Protein AF-A0A0P1E6V8-F1 (afdb_monomer_lite)

Foldseek 3Di:
DDPDDDDLVPDDADPLRVVLQVQLPDPDQFEDEFFAEQEQSSLSSNVSGDYYHYDPPRYDYDDCQVVVVHDRRVCRHDPDPPPPDPPPDD

pLDDT: mean 75.89, std 19.69, range [29.34, 95.19]

Organism: NCBI:txid81569

Sequence (90 aa):
MSTEAISREDAQLLDLQSVCERLSKVPQAAIVILEGFARVGGHELALALDMCFAARGTFKYMQMEVGMGKLALWRRSSPHGASNRPWSCA

Radius of gyration: 14.55 Å; chains: 1; bounding box: 39×22×36 Å

Secondary structure (DSSP, 8-state):
-------SSSPPPPHHHHHHHHHTT-SS--EEEE-SEEETHHHHHHHTSSEEEE-TTT-EEE--TGGGT---GGGGT-SSTT--------

Structure (mmCIF, N/CA/C/O backbone):
data_AF-A0A0P1E6V8-F1
#
_entry.id   AF-A0A0P1E6V8-F1
#
loop_
_atom_site.group_PDB
_atom_site.id
_atom_site.type_symbol
_atom_site.label_atom_id
_atom_site.label_alt_id
_atom_site.label_comp_id
_atom_site.label_asym_id
_atom_site.label_entity_id
_atom_site.label_seq_id
_atom_site.pdbx_PDB_ins_code
_atom_site.Cartn_x
_atom_site.Cartn_y
_atom_site.Cartn_z
_atom_site.occupancy
_atom_site.B_iso_or_equiv
_atom_site.auth_seq_id
_atom_site.auth_comp_id
_atom_site.auth_asym_id
_atom_site.auth_atom_id
_atom_site.pdbx_PDB_model_num
ATOM 1 N N . MET A 1 1 ? 13.334 -4.737 -25.380 1.00 54.47 1 MET A N 1
ATOM 2 C CA . MET A 1 1 ? 13.566 -4.919 -23.933 1.00 54.47 1 MET A CA 1
ATOM 3 C C . MET A 1 1 ? 14.837 -5.730 -23.801 1.00 54.47 1 MET A C 1
ATOM 5 O O . MET A 1 1 ? 14.867 -6.809 -24.377 1.00 54.47 1 MET A O 1
ATOM 9 N N . SER A 1 2 ? 15.888 -5.187 -23.178 1.00 52.19 2 SER A N 1
ATOM 10 C CA . SER A 1 2 ? 17.118 -5.958 -22.952 1.00 52.19 2 SER A CA 1
ATOM 11 C C . SER A 1 2 ? 16.807 -7.123 -22.014 1.00 52.19 2 SER A C 1
ATOM 13 O O . SER A 1 2 ? 16.097 -6.943 -21.025 1.00 52.19 2 SER A O 1
ATOM 15 N N . THR A 1 3 ? 17.278 -8.314 -22.365 1.00 72.94 3 THR A N 1
ATOM 16 C CA . THR A 1 3 ? 17.097 -9.548 -21.586 1.00 72.94 3 THR A CA 1
ATOM 17 C C . THR A 1 3 ? 18.253 -9.785 -20.615 1.00 72.94 3 THR A C 1
ATOM 19 O O . THR A 1 3 ? 18.289 -10.816 -19.946 1.00 72.94 3 THR A O 1
ATOM 22 N N . GLU A 1 4 ? 19.212 -8.859 -20.553 1.00 75.44 4 GLU A N 1
ATOM 23 C CA . GLU A 1 4 ? 20.333 -8.938 -19.627 1.00 75.44 4 GLU A CA 1
ATOM 24 C C . GLU A 1 4 ? 19.850 -8.769 -18.188 1.00 75.44 4 GLU A C 1
ATOM 26 O O . GLU A 1 4 ? 19.117 -7.837 -17.847 1.00 75.44 4 GLU A O 1
ATOM 31 N N . ALA A 1 5 ? 20.252 -9.713 -17.340 1.00 70.56 5 ALA A N 1
ATOM 32 C CA . ALA A 1 5 ? 19.986 -9.650 -15.918 1.00 70.56 5 ALA A CA 1
ATOM 33 C C . ALA A 1 5 ? 20.791 -8.494 -15.314 1.00 70.56 5 ALA A C 1
ATOM 35 O O . ALA A 1 5 ? 22.016 -8.541 -15.253 1.00 70.56 5 ALA A O 1
ATOM 36 N N . ILE A 1 6 ? 20.083 -7.461 -14.876 1.00 76.81 6 ILE A N 1
ATOM 37 C CA . ILE A 1 6 ? 20.638 -6.334 -14.129 1.00 76.81 6 ILE A CA 1
ATOM 38 C C . ILE A 1 6 ? 20.640 -6.635 -12.628 1.00 76.81 6 ILE A C 1
ATOM 40 O O . ILE A 1 6 ? 19.795 -7.386 -12.126 1.00 76.81 6 ILE A O 1
ATOM 44 N N . SER A 1 7 ? 21.605 -6.044 -11.921 1.00 74.88 7 SER A N 1
ATOM 45 C CA . SER A 1 7 ? 21.644 -6.045 -10.459 1.00 74.88 7 SER A CA 1
ATOM 46 C C . SER A 1 7 ? 20.381 -5.360 -9.903 1.00 74.88 7 SER A C 1
ATOM 48 O O . SER A 1 7 ? 19.672 -4.635 -10.608 1.00 74.88 7 SER A O 1
ATOM 50 N N . ARG A 1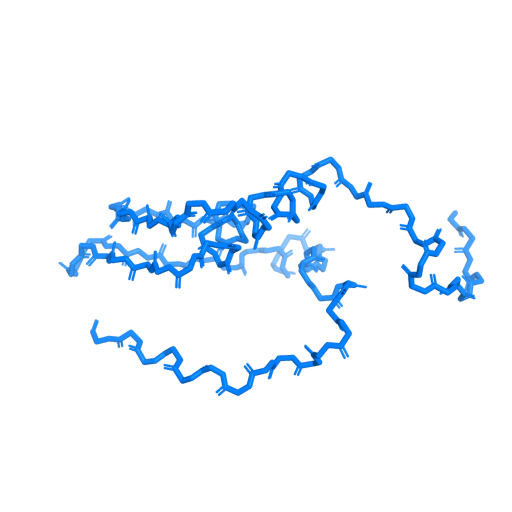 8 ? 20.040 -5.618 -8.638 1.00 67.88 8 ARG A N 1
ATOM 51 C CA . ARG A 1 8 ? 18.787 -5.108 -8.047 1.00 67.88 8 ARG A CA 1
ATOM 52 C C . ARG A 1 8 ? 18.871 -3.623 -7.719 1.00 67.88 8 ARG A C 1
ATOM 54 O O . ARG A 1 8 ? 17.857 -2.937 -7.752 1.00 67.88 8 ARG A O 1
ATOM 61 N N . GLU A 1 9 ? 20.066 -3.167 -7.389 1.00 74.06 9 GLU A N 1
ATOM 62 C CA . GLU A 1 9 ? 20.426 -1.788 -7.100 1.00 74.06 9 GLU A CA 1
ATOM 63 C C . GLU A 1 9 ? 20.409 -0.906 -8.355 1.00 74.06 9 GLU A C 1
ATOM 65 O O . GLU A 1 9 ? 20.037 0.261 -8.264 1.00 74.06 9 GLU A O 1
ATOM 70 N N . ASP A 1 10 ? 20.698 -1.481 -9.526 1.00 72.88 10 ASP A N 1
ATOM 71 C CA . ASP A 1 10 ? 20.664 -0.777 -10.814 1.00 72.88 10 ASP A CA 1
ATOM 72 C C . ASP A 1 10 ? 19.302 -0.901 -11.525 1.00 72.88 10 ASP A C 1
ATOM 74 O O . ASP A 1 10 ? 19.096 -0.364 -12.619 1.00 72.88 10 ASP A O 1
ATOM 78 N N . ALA A 1 11 ? 18.344 -1.613 -10.921 1.00 76.69 11 ALA A N 1
ATOM 79 C CA . ALA A 1 11 ? 17.010 -1.776 -11.477 1.00 76.69 11 ALA A CA 1
ATOM 80 C C . ALA A 1 11 ? 16.216 -0.466 -11.381 1.00 76.69 11 ALA A C 1
ATOM 82 O O . ALA A 1 11 ? 15.888 0.014 -10.297 1.00 76.69 11 ALA A O 1
ATOM 83 N N . GLN A 1 12 ? 15.844 0.090 -12.537 1.00 78.56 12 GLN A N 1
ATOM 84 C CA . GLN A 1 12 ? 14.977 1.265 -12.592 1.00 78.56 12 GLN A CA 1
ATOM 85 C C . GLN A 1 12 ? 13.601 0.940 -12.002 1.00 78.56 12 GLN A C 1
ATOM 87 O O . GLN A 1 12 ? 12.876 0.070 -12.496 1.00 78.56 12 GLN A O 1
ATOM 92 N N . LEU A 1 13 ? 13.250 1.654 -10.934 1.00 79.88 13 LEU A N 1
ATOM 93 C CA . LEU A 1 13 ? 11.955 1.528 -10.279 1.00 79.88 13 LEU A CA 1
ATOM 94 C C . LEU A 1 13 ? 10.872 2.187 -11.125 1.00 79.88 13 LEU A C 1
ATOM 96 O O . LEU A 1 13 ? 11.064 3.265 -11.683 1.00 79.88 13 LEU A O 1
ATOM 100 N N . LEU A 1 14 ? 9.703 1.553 -11.170 1.00 82.75 14 LEU A N 1
ATOM 101 C CA . LEU A 1 14 ? 8.518 2.179 -11.743 1.00 82.75 14 LEU A CA 1
ATOM 102 C C . LEU A 1 14 ? 7.975 3.249 -10.788 1.00 82.75 14 LEU A C 1
ATOM 104 O O . LEU A 1 14 ? 8.152 3.153 -9.572 1.00 82.75 14 LEU A O 1
ATOM 108 N N . ASP A 1 15 ? 7.241 4.223 -11.323 1.00 88.31 15 ASP A N 1
ATOM 109 C CA . ASP A 1 15 ? 6.762 5.376 -10.549 1.00 88.31 15 ASP A CA 1
ATOM 110 C C . ASP A 1 15 ? 6.001 4.961 -9.281 1.00 88.31 15 ASP A C 1
ATOM 112 O O . ASP A 1 15 ? 6.312 5.427 -8.185 1.00 88.31 15 ASP A O 1
ATOM 116 N N . LEU A 1 16 ? 5.070 4.005 -9.390 1.00 86.19 16 LEU A N 1
ATOM 117 C CA . LEU A 1 16 ? 4.314 3.511 -8.234 1.00 86.19 16 LEU A CA 1
ATOM 118 C C . LEU A 1 16 ? 5.205 2.787 -7.214 1.00 86.19 16 LEU A C 1
ATOM 120 O O . LEU A 1 16 ? 4.999 2.917 -6.008 1.00 86.19 16 LEU A O 1
ATOM 124 N N . GLN A 1 17 ? 6.206 2.050 -7.688 1.00 86.25 17 GLN A N 1
ATOM 125 C CA . GLN A 1 17 ? 7.147 1.334 -6.834 1.00 86.25 17 GLN A CA 1
ATOM 126 C C . GLN A 1 17 ? 7.999 2.316 -6.027 1.00 86.25 17 GLN A C 1
ATOM 128 O O . GLN A 1 17 ? 8.183 2.116 -4.829 1.00 86.25 17 GLN A O 1
ATOM 133 N N . SER A 1 18 ? 8.433 3.415 -6.653 1.00 89.38 18 SER A N 1
ATOM 134 C CA . SER A 1 18 ? 9.179 4.482 -5.978 1.00 89.38 18 SER A CA 1
ATOM 135 C C . SER A 1 18 ? 8.347 5.160 -4.881 1.00 89.38 18 SER A C 1
ATOM 137 O O . SER A 1 18 ? 8.853 5.455 -3.798 1.00 89.38 18 SER A O 1
ATOM 139 N N . VAL A 1 19 ? 7.046 5.356 -5.118 1.00 91.19 19 VAL A N 1
ATOM 140 C CA . VAL A 1 19 ? 6.120 5.907 -4.120 1.00 91.19 19 VAL A CA 1
ATOM 141 C C . VAL A 1 19 ? 5.927 4.929 -2.963 1.00 91.19 19 VAL A C 1
ATOM 143 O O . VAL A 1 19 ? 6.043 5.335 -1.807 1.00 91.19 19 VAL A O 1
ATOM 146 N N . CYS A 1 20 ? 5.684 3.648 -3.252 1.00 90.31 20 CYS A N 1
ATOM 147 C CA . CYS A 1 20 ? 5.518 2.619 -2.224 1.00 90.31 20 CYS A CA 1
ATOM 148 C C . CYS A 1 20 ? 6.787 2.458 -1.375 1.00 90.31 20 CYS A C 1
ATOM 150 O O . CYS A 1 20 ? 6.702 2.362 -0.155 1.00 90.31 20 CYS A O 1
ATOM 152 N N . GLU A 1 21 ? 7.972 2.499 -1.990 1.00 89.44 21 GLU A N 1
ATOM 153 C CA . GLU A 1 21 ? 9.238 2.428 -1.261 1.00 89.44 21 GLU A CA 1
ATOM 154 C C . GLU A 1 21 ? 9.428 3.629 -0.329 1.00 89.44 21 GLU A C 1
ATOM 156 O O . GLU A 1 21 ? 9.803 3.463 0.833 1.00 89.44 21 GLU A O 1
ATOM 161 N N . ARG A 1 22 ? 9.121 4.839 -0.805 1.00 91.50 22 ARG A N 1
ATOM 162 C CA . ARG A 1 22 ? 9.186 6.054 0.018 1.00 91.50 22 ARG A CA 1
ATOM 163 C C . ARG A 1 22 ? 8.212 5.996 1.190 1.00 91.50 22 ARG A C 1
ATOM 165 O O . ARG A 1 22 ? 8.595 6.347 2.302 1.00 91.50 22 ARG A O 1
ATOM 172 N N . LEU A 1 23 ? 6.985 5.536 0.952 1.00 90.50 23 LEU A N 1
ATOM 173 C CA . LEU A 1 23 ? 5.981 5.348 2.000 1.00 90.50 23 LEU A CA 1
ATOM 174 C C . LEU A 1 23 ? 6.390 4.275 3.007 1.00 90.50 23 LEU A C 1
ATOM 176 O O . LEU A 1 23 ? 6.108 4.438 4.180 1.00 90.50 23 LEU A O 1
ATOM 180 N N . SER A 1 24 ? 7.107 3.232 2.592 1.00 91.00 24 SER A N 1
ATOM 181 C CA . SER A 1 24 ? 7.583 2.194 3.519 1.00 91.00 24 SER A CA 1
ATOM 182 C C . SER A 1 24 ? 8.721 2.651 4.446 1.00 91.00 24 SER A C 1
ATOM 184 O O . SER A 1 24 ? 9.085 1.939 5.376 1.00 91.00 24 SER A O 1
ATOM 186 N N . LYS A 1 25 ? 9.325 3.816 4.172 1.00 92.12 25 LYS A N 1
ATOM 187 C CA . LYS A 1 25 ? 10.500 4.355 4.886 1.00 92.12 25 LYS A CA 1
ATOM 188 C C . LYS A 1 25 ? 10.203 5.648 5.648 1.00 92.12 25 LYS A C 1
ATOM 190 O O . LYS A 1 25 ? 11.119 6.280 6.173 1.00 92.12 25 LYS A O 1
ATOM 195 N N . VAL A 1 26 ? 8.947 6.080 5.662 1.00 94.44 26 VAL A N 1
ATOM 196 C CA . VAL A 1 26 ? 8.510 7.258 6.412 1.00 94.44 26 VAL A CA 1
ATOM 197 C C . VAL A 1 26 ? 8.738 7.028 7.918 1.00 94.44 26 VAL A C 1
ATOM 199 O O . VAL A 1 26 ? 8.477 5.933 8.405 1.00 94.44 26 VAL A O 1
ATOM 202 N N . PRO A 1 27 ? 9.267 8.011 8.677 1.00 94.31 27 PRO A N 1
ATOM 203 C CA . PRO A 1 27 ? 9.578 7.801 10.094 1.00 94.31 27 PRO A CA 1
ATOM 204 C C . PRO A 1 27 ? 8.328 7.695 10.981 1.00 94.31 27 PRO A C 1
ATOM 206 O O . PRO A 1 27 ? 8.400 7.192 12.100 1.00 94.31 27 PRO A O 1
ATOM 209 N N . GLN A 1 28 ? 7.187 8.196 10.511 1.00 95.06 28 GLN A N 1
ATOM 210 C CA . GLN A 1 28 ? 5.895 8.048 11.166 1.00 95.06 28 GLN A CA 1
ATOM 211 C C . GLN A 1 28 ? 5.293 6.674 10.854 1.00 95.06 28 GLN A C 1
ATOM 213 O O . GLN A 1 28 ? 5.301 6.261 9.70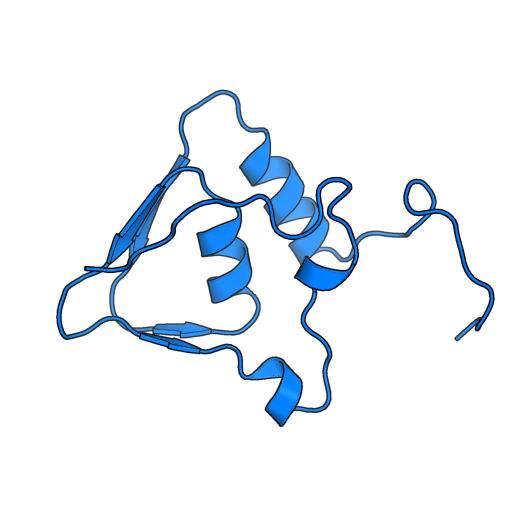2 1.00 95.06 28 GLN A O 1
ATOM 218 N N . ALA A 1 29 ? 4.690 6.012 11.846 1.00 93.38 29 ALA A N 1
ATOM 219 C CA . ALA A 1 29 ? 3.950 4.775 11.605 1.00 93.38 29 ALA A CA 1
ATOM 220 C C . ALA A 1 29 ? 2.785 5.029 10.635 1.00 93.38 29 ALA A C 1
ATOM 222 O O . ALA A 1 29 ? 1.896 5.841 10.920 1.00 93.38 29 ALA A O 1
ATOM 223 N N . ALA A 1 30 ? 2.791 4.338 9.499 1.00 93.00 30 ALA A N 1
ATOM 224 C CA . ALA A 1 30 ? 1.810 4.524 8.444 1.00 93.00 30 ALA A CA 1
ATOM 225 C C . ALA A 1 30 ? 0.749 3.418 8.506 1.00 93.00 30 ALA A C 1
ATO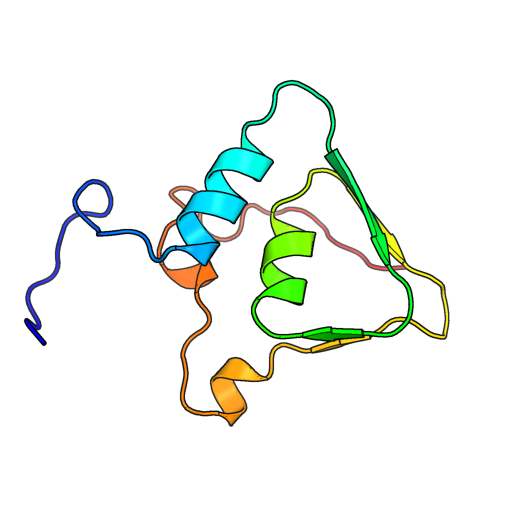M 227 O O . ALA A 1 30 ? 1.032 2.235 8.313 1.00 93.00 30 ALA A O 1
ATOM 228 N N . ILE A 1 31 ? -0.494 3.812 8.781 1.00 95.19 31 ILE A N 1
ATOM 229 C CA . ILE A 1 31 ? -1.624 2.898 8.971 1.00 95.19 31 ILE A CA 1
ATOM 230 C C . ILE A 1 31 ? -2.647 3.134 7.862 1.00 95.19 31 ILE A C 1
ATOM 232 O O . ILE A 1 31 ? -3.050 4.274 7.627 1.00 95.19 31 ILE A O 1
ATOM 236 N N . VAL A 1 32 ? -3.107 2.062 7.214 1.00 94.38 32 VAL A N 1
ATOM 237 C CA . VAL A 1 32 ? -4.196 2.122 6.232 1.00 94.38 32 VAL A CA 1
ATOM 238 C C . VAL A 1 32 ? -5.479 1.520 6.780 1.00 94.38 32 VAL A C 1
ATOM 240 O O . VAL A 1 32 ? -5.481 0.441 7.373 1.00 94.38 32 VAL A O 1
ATOM 243 N N . ILE A 1 33 ? -6.583 2.226 6.540 1.00 94.25 33 ILE A N 1
ATOM 244 C CA . ILE A 1 33 ? -7.942 1.761 6.808 1.00 94.25 33 ILE A CA 1
ATOM 245 C C . ILE A 1 33 ? -8.603 1.480 5.461 1.00 94.25 33 ILE A C 1
ATOM 247 O O . ILE A 1 33 ? -8.603 2.330 4.570 1.00 94.25 33 ILE A O 1
ATOM 251 N N . LEU A 1 34 ? -9.123 0.270 5.300 1.00 92.50 34 LEU A N 1
ATOM 252 C CA . LEU A 1 34 ? -9.532 -0.281 4.018 1.00 92.50 34 LEU A CA 1
ATOM 253 C C . LEU A 1 34 ? -11.021 -0.617 4.019 1.00 92.50 34 LEU A C 1
ATOM 255 O O . LEU A 1 34 ? -11.483 -1.486 4.759 1.00 92.50 34 LEU A O 1
ATOM 259 N N . GLU A 1 35 ? -11.759 0.031 3.125 1.00 92.38 35 GLU A N 1
ATOM 260 C CA . GLU A 1 35 ? -13.166 -0.245 2.851 1.00 92.38 35 GLU A CA 1
ATOM 261 C C . GLU A 1 35 ? -13.351 -0.552 1.355 1.00 92.38 35 GLU A C 1
ATOM 263 O O . GLU A 1 35 ? -12.698 0.040 0.494 1.00 92.38 35 GLU A O 1
ATOM 268 N N . GLY A 1 36 ? -14.210 -1.522 1.025 1.00 91.88 36 GLY A N 1
ATOM 269 C CA . GLY A 1 36 ? -14.510 -1.879 -0.363 1.00 91.88 36 GLY A CA 1
ATOM 270 C C . GLY A 1 36 ? -13.425 -2.723 -1.041 1.00 91.88 36 GLY A C 1
ATOM 271 O O . GLY A 1 36 ? -13.364 -3.932 -0.839 1.00 91.88 36 GLY A O 1
ATOM 272 N N . PHE A 1 37 ? -12.592 -2.137 -1.905 1.00 89.38 37 PHE A N 1
ATOM 273 C CA . PHE A 1 37 ? -11.678 -2.919 -2.752 1.00 89.38 37 PHE A CA 1
ATOM 274 C C . PHE A 1 37 ? -10.298 -2.281 -2.895 1.00 89.38 37 PHE A C 1
ATOM 276 O O . PHE A 1 37 ? -10.189 -1.150 -3.364 1.00 89.38 37 PHE A O 1
ATOM 283 N N . ALA A 1 38 ? -9.241 -3.057 -2.641 1.00 90.19 38 ALA A N 1
ATOM 284 C CA . ALA A 1 38 ? -7.876 -2.705 -3.033 1.00 90.19 38 ALA A CA 1
ATOM 285 C C . ALA A 1 38 ? -7.379 -3.681 -4.106 1.00 90.19 38 ALA A C 1
ATOM 287 O O . ALA A 1 38 ? -7.346 -4.899 -3.908 1.00 90.19 38 ALA A O 1
ATOM 288 N N . ARG A 1 39 ? -7.047 -3.147 -5.285 1.00 87.81 39 ARG A N 1
ATOM 289 C CA . ARG A 1 39 ? -6.761 -3.924 -6.500 1.00 87.81 39 ARG A CA 1
ATOM 290 C C . ARG A 1 39 ? -5.497 -3.402 -7.172 1.00 87.81 39 ARG A C 1
ATOM 292 O O . ARG A 1 39 ? -5.266 -2.195 -7.139 1.00 87.81 39 ARG A O 1
ATOM 299 N N . VAL A 1 40 ? -4.720 -4.287 -7.806 1.00 86.62 40 VAL A N 1
ATOM 300 C CA . VAL A 1 40 ? -3.477 -3.927 -8.532 1.00 86.62 40 VAL A CA 1
ATOM 301 C C . VAL A 1 40 ? -2.588 -3.050 -7.633 1.00 86.62 40 VAL A C 1
ATOM 303 O O . VAL A 1 40 ? -2.317 -3.427 -6.498 1.00 86.62 40 VAL A O 1
ATOM 306 N N . GLY A 1 41 ? -2.241 -1.836 -8.057 1.00 86.62 41 GLY A N 1
ATOM 307 C CA . GLY A 1 41 ? -1.384 -0.932 -7.303 1.00 86.62 41 GLY A CA 1
ATOM 308 C C . GLY A 1 41 ? -1.952 -0.502 -5.951 1.00 86.62 41 GLY A C 1
ATOM 309 O O . GLY A 1 41 ? -1.188 -0.228 -5.038 1.00 86.62 41 GLY A O 1
ATOM 310 N N . GLY A 1 42 ? -3.279 -0.502 -5.774 1.00 88.62 42 GLY A N 1
ATOM 311 C CA . GLY A 1 42 ? -3.891 -0.232 -4.469 1.00 88.62 42 GLY A CA 1
ATOM 312 C C . GLY A 1 42 ? -3.651 -1.355 -3.455 1.00 88.62 42 GLY A C 1
ATOM 313 O O . GLY A 1 42 ? -3.540 -1.092 -2.262 1.00 88.62 42 GLY A O 1
ATOM 314 N N . HIS A 1 43 ? -3.532 -2.602 -3.923 1.00 89.06 43 HIS A N 1
ATOM 315 C CA . HIS A 1 43 ? -3.140 -3.736 -3.083 1.00 89.06 43 HIS A CA 1
ATOM 316 C C . HIS A 1 43 ? -1.662 -3.630 -2.682 1.00 89.06 43 HIS A C 1
ATOM 318 O O . HIS A 1 43 ? -1.327 -3.842 -1.523 1.00 89.06 43 HIS A O 1
ATOM 324 N N . GLU A 1 44 ? -0.792 -3.226 -3.607 1.00 87.62 44 GLU A N 1
ATOM 325 C CA . GLU A 1 44 ? 0.638 -3.034 -3.332 1.00 87.62 44 GLU A CA 1
ATOM 326 C C . GLU A 1 44 ? 0.908 -1.841 -2.411 1.00 87.62 44 GLU A C 1
ATOM 328 O O . GLU A 1 44 ? 1.740 -1.933 -1.513 1.00 87.62 44 GLU A O 1
ATOM 333 N N . LEU A 1 45 ? 0.157 -0.753 -2.583 1.00 89.75 45 LEU A N 1
ATOM 334 C CA . LEU A 1 45 ? 0.211 0.411 -1.709 1.00 89.75 45 LEU A CA 1
ATOM 335 C C . LEU A 1 45 ? -0.205 0.055 -0.281 1.00 89.75 45 LEU A C 1
ATOM 337 O O . LEU A 1 45 ? 0.478 0.444 0.658 1.00 89.75 45 LEU A O 1
ATOM 341 N N . ALA A 1 46 ? -1.290 -0.706 -0.108 1.00 90.94 46 ALA A N 1
ATOM 342 C CA . ALA A 1 46 ? -1.713 -1.160 1.215 1.00 90.94 46 ALA A CA 1
ATOM 343 C C . ALA A 1 46 ? -0.627 -2.018 1.891 1.00 90.94 46 ALA A C 1
ATOM 345 O O . ALA A 1 46 ? -0.323 -1.816 3.061 1.00 90.94 46 ALA A O 1
ATOM 346 N N . LEU A 1 47 ? 0.021 -2.911 1.134 1.00 87.62 47 LEU A N 1
ATOM 34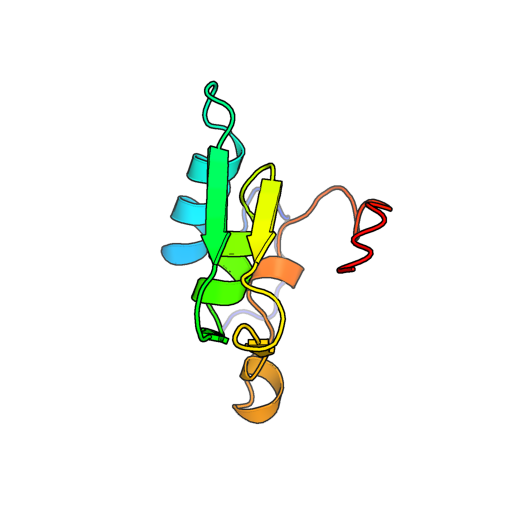7 C CA . LEU A 1 47 ? 1.110 -3.761 1.632 1.00 87.62 47 LEU A CA 1
ATOM 348 C C . LEU A 1 47 ? 2.416 -3.011 1.943 1.00 87.62 47 LEU A C 1
ATOM 350 O O . LEU A 1 47 ? 3.267 -3.547 2.660 1.00 87.62 47 LEU A O 1
ATOM 354 N N . ALA A 1 48 ? 2.605 -1.814 1.387 1.00 90.62 48 ALA A N 1
ATOM 355 C CA . ALA A 1 48 ? 3.782 -0.985 1.635 1.00 90.62 48 ALA A CA 1
ATOM 356 C C . ALA A 1 48 ? 3.741 -0.273 2.998 1.00 90.62 48 ALA A C 1
ATOM 358 O O . ALA A 1 48 ? 4.770 0.228 3.445 1.00 90.62 48 ALA A O 1
ATOM 359 N N . LEU A 1 49 ? 2.573 -0.231 3.641 1.00 91.19 49 LEU A N 1
ATOM 360 C CA . LEU A 1 49 ? 2.336 0.453 4.910 1.00 91.19 49 LEU A CA 1
ATOM 361 C C . LEU A 1 49 ? 2.514 -0.512 6.094 1.00 91.19 49 LEU A C 1
ATOM 363 O O . LEU A 1 49 ? 2.479 -1.735 5.933 1.00 91.19 49 LEU A O 1
ATOM 367 N N . ASP A 1 50 ? 2.716 0.032 7.294 1.00 91.56 50 ASP A N 1
ATOM 368 C CA . ASP A 1 50 ? 3.092 -0.752 8.477 1.00 91.56 50 ASP A CA 1
ATOM 369 C C . ASP A 1 50 ? 1.944 -1.619 8.999 1.00 91.56 50 ASP A C 1
ATOM 371 O O . ASP A 1 50 ? 2.157 -2.753 9.433 1.00 91.56 50 ASP A O 1
ATOM 375 N N . MET A 1 51 ? 0.719 -1.088 8.965 1.00 92.69 51 MET A N 1
ATOM 376 C CA . MET A 1 51 ? -0.473 -1.762 9.483 1.00 92.69 51 MET A CA 1
ATOM 377 C C . MET A 1 51 ? -1.669 -1.567 8.551 1.00 92.69 51 MET A C 1
ATOM 379 O O . MET A 1 51 ? -1.932 -0.456 8.090 1.00 92.69 51 MET A O 1
ATOM 383 N N . CYS A 1 52 ? -2.429 -2.641 8.323 1.00 90.94 52 CYS A N 1
ATOM 384 C CA . CYS A 1 52 ? -3.674 -2.612 7.554 1.00 90.94 52 CYS A CA 1
ATOM 385 C C . CYS A 1 52 ? -4.857 -3.020 8.432 1.00 90.94 52 CYS A C 1
ATOM 387 O O . CYS A 1 52 ? -4.868 -4.124 8.977 1.00 90.94 52 CYS A O 1
ATOM 389 N N . PHE A 1 53 ? -5.886 -2.179 8.486 1.00 92.56 53 PHE A N 1
ATOM 390 C CA . PHE A 1 53 ? -7.167 -2.498 9.111 1.00 92.56 53 PHE A CA 1
ATOM 391 C C . PHE A 1 53 ? -8.260 -2.478 8.053 1.00 92.56 53 PHE A C 1
ATOM 393 O O . PHE A 1 53 ? -8.450 -1.475 7.372 1.00 92.56 53 PHE A O 1
ATOM 400 N N . ALA A 1 54 ? -8.981 -3.583 7.902 1.00 92.62 54 ALA A N 1
ATOM 401 C CA . ALA A 1 54 ? -10.005 -3.727 6.878 1.00 92.62 54 ALA A CA 1
ATOM 402 C C . ALA A 1 54 ? -11.404 -3.845 7.486 1.00 92.62 54 ALA A C 1
ATOM 404 O O . ALA A 1 54 ? -11.603 -4.506 8.507 1.00 92.62 54 ALA A O 1
ATOM 405 N N . ALA A 1 55 ? -12.386 -3.233 6.825 1.00 92.56 55 ALA A N 1
ATOM 406 C CA . ALA A 1 55 ? -13.789 -3.377 7.175 1.00 92.56 55 ALA A CA 1
ATOM 407 C C . ALA A 1 55 ? -14.252 -4.822 6.921 1.00 92.56 55 ALA A C 1
ATOM 409 O O . ALA A 1 55 ? -14.270 -5.315 5.785 1.00 92.56 55 ALA A O 1
ATOM 410 N N . ARG A 1 56 ? -14.629 -5.516 8.000 1.00 89.44 56 ARG A N 1
ATOM 411 C CA . ARG A 1 56 ? -15.038 -6.921 7.946 1.00 89.44 56 ARG A CA 1
ATOM 412 C C . ARG A 1 56 ? -16.310 -7.082 7.113 1.00 89.44 56 ARG A C 1
ATOM 414 O O . ARG A 1 56 ? -17.313 -6.424 7.366 1.00 89.44 56 ARG A O 1
ATOM 421 N N . GLY A 1 57 ? -16.276 -7.997 6.148 1.00 88.31 57 GLY A N 1
ATOM 422 C CA . GLY A 1 57 ? -17.427 -8.359 5.314 1.00 88.31 57 GLY A CA 1
ATOM 423 C C . GLY A 1 57 ? -17.637 -7.489 4.070 1.00 88.31 57 GLY A C 1
ATOM 424 O O . GLY A 1 57 ? -18.332 -7.927 3.155 1.00 88.31 57 GLY A O 1
ATOM 425 N N . THR A 1 58 ? -17.012 -6.313 3.984 1.00 86.88 58 THR A N 1
ATOM 426 C CA . THR A 1 58 ? -17.098 -5.442 2.799 1.00 86.88 58 THR A CA 1
ATOM 427 C C . THR A 1 58 ? -15.794 -5.394 2.015 1.00 86.88 58 THR A C 1
ATOM 429 O O . THR A 1 58 ? -15.832 -5.304 0.788 1.00 86.88 58 THR A O 1
ATOM 432 N N . PHE A 1 59 ? -14.649 -5.487 2.697 1.00 90.94 59 PHE A N 1
ATOM 433 C CA . PHE A 1 59 ? -13.355 -5.316 2.055 1.00 90.94 59 PHE A CA 1
ATOM 434 C C . PHE A 1 59 ? -12.844 -6.569 1.323 1.00 90.94 59 PHE A C 1
ATOM 436 O O . PHE A 1 59 ? -12.948 -7.687 1.832 1.00 90.94 59 PHE A O 1
ATOM 443 N N . LYS A 1 60 ? -12.236 -6.380 0.140 1.00 88.12 60 LYS A N 1
ATOM 444 C CA . LYS A 1 60 ? -11.576 -7.435 -0.648 1.00 88.12 60 LYS A CA 1
ATOM 445 C C . LYS A 1 60 ? -10.260 -6.964 -1.280 1.00 88.12 60 LYS A C 1
ATOM 447 O O . LYS A 1 60 ? -10.235 -5.988 -2.035 1.00 88.12 60 LYS A O 1
ATOM 452 N N . TYR A 1 61 ? -9.193 -7.738 -1.068 1.00 85.81 61 TYR A N 1
ATOM 453 C CA . TYR A 1 61 ? -7.966 -7.660 -1.865 1.00 85.81 61 TYR A CA 1
ATOM 454 C C . TYR A 1 61 ? -8.115 -8.439 -3.169 1.00 85.81 61 TYR A C 1
ATOM 456 O O . TYR A 1 61 ? -8.604 -9.568 -3.154 1.00 85.81 61 TYR A O 1
ATOM 464 N N . MET A 1 62 ? -7.660 -7.876 -4.293 1.00 80.50 62 MET A N 1
ATOM 465 C CA . MET A 1 62 ? -7.569 -8.625 -5.553 1.00 80.50 62 MET A CA 1
ATOM 466 C C . MET A 1 62 ? -6.295 -8.321 -6.339 1.00 80.50 62 MET A C 1
ATOM 468 O O . MET A 1 62 ? -6.105 -7.223 -6.871 1.00 80.50 62 MET A O 1
ATOM 472 N N . GLN A 1 63 ? -5.470 -9.352 -6.507 1.00 77.94 63 GLN A N 1
ATOM 473 C CA . GLN A 1 63 ? -4.301 -9.337 -7.378 1.00 77.94 63 GLN A CA 1
ATOM 474 C C . GLN A 1 63 ? -4.691 -9.784 -8.793 1.00 77.94 63 GLN A C 1
ATOM 476 O O . GLN A 1 63 ? -4.524 -10.936 -9.182 1.00 77.94 63 GLN A O 1
ATOM 481 N N . MET A 1 64 ? -5.261 -8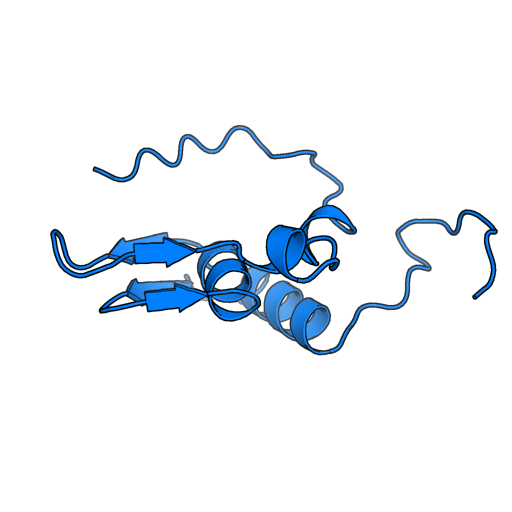.864 -9.569 1.00 77.94 64 MET A N 1
ATOM 482 C CA . MET A 1 64 ? -5.729 -9.148 -10.936 1.00 77.94 64 MET A CA 1
ATOM 483 C C . MET A 1 64 ? -4.629 -9.075 -12.003 1.00 77.94 64 MET A C 1
ATOM 485 O O . MET A 1 64 ? -4.891 -9.363 -13.166 1.00 77.94 64 MET A O 1
ATOM 489 N N . GLU A 1 65 ? -3.409 -8.688 -11.630 1.00 78.44 65 GLU A N 1
ATOM 490 C CA . GLU A 1 65 ? -2.309 -8.459 -12.575 1.00 78.44 65 GLU A CA 1
ATOM 491 C C . GLU A 1 65 ? -2.011 -9.707 -13.404 1.00 78.44 65 GLU A C 1
ATOM 493 O O . GLU A 1 65 ? -1.949 -9.622 -14.630 1.00 78.44 65 GLU A O 1
ATOM 498 N N . VAL A 1 66 ? -1.950 -10.876 -12.754 1.00 77.50 66 VAL A N 1
ATOM 499 C CA . VAL A 1 66 ? -1.685 -12.157 -13.426 1.00 77.50 66 VAL A CA 1
ATOM 500 C C . VAL A 1 66 ? -2.771 -12.473 -14.456 1.00 77.50 66 VAL A C 1
ATOM 502 O O . VAL A 1 66 ? -2.461 -12.895 -15.567 1.00 77.50 66 VAL A O 1
ATOM 505 N N . GLY A 1 67 ? -4.038 -12.192 -14.134 1.00 76.06 67 GLY A N 1
ATOM 506 C CA . GLY A 1 67 ? -5.161 -12.367 -15.062 1.00 76.06 67 GLY A CA 1
ATOM 507 C C . GLY A 1 67 ? -5.147 -11.389 -16.243 1.00 76.06 67 GLY A C 1
ATOM 508 O O . GLY A 1 67 ? -5.733 -11.674 -17.280 1.00 76.06 67 GLY A O 1
ATOM 509 N N . MET A 1 68 ? -4.446 -10.261 -16.114 1.00 75.81 68 MET A N 1
ATOM 510 C CA . MET A 1 68 ? -4.254 -9.259 -17.169 1.00 75.81 68 MET A CA 1
ATOM 511 C C . MET A 1 68 ? -2.939 -9.452 -17.946 1.00 75.81 68 MET A C 1
ATOM 513 O O . MET A 1 68 ? -2.548 -8.574 -18.717 1.00 75.81 68 MET A O 1
ATOM 517 N N . GLY A 1 69 ? -2.225 -10.564 -17.728 1.00 77.00 69 GLY A N 1
ATOM 518 C CA . GLY A 1 69 ? -0.939 -10.845 -18.375 1.00 77.00 69 GLY A CA 1
ATOM 519 C C . GLY A 1 69 ? 0.226 -10.002 -17.849 1.00 77.00 69 GLY A C 1
ATOM 520 O O . GLY A 1 69 ? 1.269 -9.923 -18.497 1.00 77.00 69 GLY A O 1
ATOM 521 N N . LYS A 1 70 ? 0.070 -9.360 -16.684 1.00 69.31 70 LYS A N 1
ATOM 522 C CA . LYS A 1 70 ? 1.120 -8.577 -16.023 1.00 69.31 70 LYS A CA 1
ATOM 523 C C . LYS A 1 70 ? 1.608 -9.302 -14.773 1.00 69.31 70 LYS A C 1
ATOM 525 O O . LYS A 1 70 ? 0.834 -9.833 -13.987 1.00 69.31 70 LYS A O 1
ATOM 530 N N . LEU A 1 71 ? 2.920 -9.323 -14.571 1.00 71.44 71 LEU A N 1
ATOM 531 C CA . LEU A 1 71 ? 3.485 -9.790 -13.310 1.00 71.44 71 LEU A CA 1
ATOM 532 C C . LEU A 1 71 ? 3.357 -8.676 -12.269 1.00 71.44 71 LEU A C 1
ATOM 534 O O . LEU A 1 71 ? 3.632 -7.521 -12.591 1.00 71.44 71 LEU A O 1
ATOM 538 N N . ALA A 1 72 ? 2.996 -9.040 -11.040 1.00 63.62 72 ALA A N 1
ATOM 539 C CA . ALA A 1 72 ? 2.903 -8.089 -9.943 1.00 63.62 72 ALA A CA 1
ATOM 540 C C . ALA A 1 72 ? 4.216 -7.334 -9.711 1.00 63.62 72 ALA A C 1
ATOM 542 O O . ALA A 1 72 ? 5.305 -7.927 -9.754 1.00 63.62 72 ALA A O 1
ATOM 543 N N . LEU A 1 73 ? 4.101 -6.032 -9.463 1.00 62.03 73 LEU A N 1
ATOM 544 C CA . LEU A 1 73 ? 5.219 -5.098 -9.350 1.00 62.03 73 LEU A CA 1
ATOM 545 C C . LEU A 1 73 ? 6.103 -5.431 -8.146 1.00 62.03 73 LEU A C 1
ATOM 547 O O . LEU A 1 73 ? 7.331 -5.427 -8.253 1.00 62.03 73 LEU A O 1
ATOM 551 N N . TRP A 1 74 ? 5.490 -5.798 -7.018 1.00 55.09 74 TRP A N 1
ATOM 552 C CA . TRP A 1 74 ? 6.205 -6.006 -5.752 1.00 55.09 74 TRP A CA 1
ATOM 553 C C . TRP A 1 74 ? 7.199 -7.183 -5.775 1.00 55.09 74 TRP A C 1
ATOM 555 O O . TRP A 1 74 ? 8.159 -7.216 -5.004 1.00 55.09 74 TRP A O 1
ATOM 565 N N . ARG A 1 75 ? 7.052 -8.142 -6.704 1.00 49.72 75 ARG A N 1
ATOM 566 C CA . ARG A 1 75 ? 7.947 -9.315 -6.791 1.00 49.72 75 ARG A CA 1
ATOM 567 C C . ARG A 1 75 ? 9.356 -8.990 -7.316 1.00 49.72 75 ARG A C 1
ATOM 569 O O . ARG A 1 75 ? 10.174 -9.903 -7.405 1.00 49.72 75 ARG A O 1
ATOM 576 N N . ARG A 1 76 ? 9.644 -7.732 -7.678 1.00 45.28 76 ARG A N 1
ATOM 577 C CA . ARG A 1 76 ? 10.902 -7.330 -8.331 1.00 45.28 76 ARG A CA 1
ATOM 578 C C . ARG A 1 76 ? 11.989 -6.751 -7.411 1.00 45.28 76 ARG A C 1
ATOM 580 O O . ARG A 1 76 ? 13.142 -6.799 -7.817 1.00 45.28 76 ARG A O 1
ATOM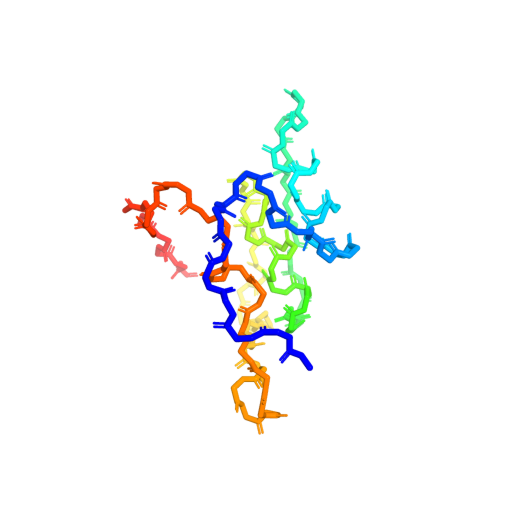 587 N N . SER A 1 77 ? 11.685 -6.266 -6.197 1.00 41.56 77 SER A N 1
ATOM 588 C CA . SER A 1 77 ? 12.655 -5.453 -5.422 1.00 41.56 77 SER A CA 1
ATOM 589 C C . SER A 1 77 ? 12.939 -5.839 -3.961 1.00 41.56 77 SER A C 1
ATOM 591 O O . SER A 1 77 ? 13.746 -5.160 -3.336 1.00 41.56 77 SER A O 1
ATOM 593 N N . SER A 1 78 ? 12.364 -6.894 -3.370 1.00 40.53 78 SER A N 1
ATOM 594 C CA . SER A 1 78 ? 12.630 -7.169 -1.940 1.00 40.53 78 SER A CA 1
ATOM 595 C C . SER A 1 78 ? 13.952 -7.939 -1.711 1.00 40.53 78 SER A C 1
ATOM 597 O O . SER A 1 78 ? 14.074 -9.072 -2.196 1.00 40.53 78 SER A O 1
ATOM 599 N N . PRO A 1 79 ? 14.941 -7.402 -0.957 1.00 41.19 79 PRO A N 1
ATOM 600 C CA . PRO A 1 79 ? 16.151 -8.131 -0.543 1.00 41.19 79 PRO A CA 1
ATOM 601 C C . PRO A 1 79 ? 15.854 -9.234 0.484 1.00 41.19 79 PRO A C 1
ATOM 603 O O . PRO A 1 79 ? 16.631 -10.169 0.630 1.00 41.19 79 PRO A O 1
ATOM 606 N N . HIS A 1 80 ? 14.697 -9.166 1.144 1.00 38.19 80 HIS A N 1
ATOM 607 C CA . HIS A 1 80 ? 14.176 -10.222 2.002 1.00 38.19 80 HIS A CA 1
ATOM 608 C C . HIS A 1 80 ? 12.983 -10.826 1.270 1.00 38.19 80 HIS A C 1
ATOM 610 O O . HIS A 1 80 ? 11.904 -10.226 1.216 1.00 38.19 80 HIS A O 1
ATOM 616 N N . GLY A 1 81 ? 13.207 -11.969 0.615 1.00 38.03 81 GLY A N 1
ATOM 617 C CA . GLY A 1 81 ? 12.131 -12.747 0.010 1.00 38.03 81 GLY A CA 1
ATOM 618 C C . GLY A 1 81 ? 11.030 -12.927 1.041 1.00 38.03 81 GLY A C 1
ATOM 619 O O . GLY A 1 81 ? 11.362 -13.319 2.152 1.00 38.03 81 GLY A O 1
ATOM 620 N N . ALA A 1 82 ? 9.797 -12.537 0.676 1.00 43.50 82 ALA A N 1
ATOM 621 C CA . ALA A 1 82 ? 8.573 -12.647 1.473 1.00 43.50 82 ALA A CA 1
ATOM 622 C C . ALA A 1 82 ? 8.884 -12.877 2.956 1.00 43.50 82 ALA A C 1
ATOM 624 O O . ALA A 1 82 ? 8.792 -14.009 3.434 1.00 43.50 82 ALA A O 1
ATOM 625 N N . SER A 1 83 ? 9.388 -11.838 3.642 1.00 39.44 83 SER A N 1
ATOM 626 C CA . SER A 1 83 ? 9.675 -11.982 5.062 1.00 39.44 83 SER A CA 1
ATOM 627 C C . SER A 1 83 ? 8.402 -12.499 5.709 1.00 39.44 83 SER A C 1
ATOM 629 O O . SER A 1 83 ? 7.302 -12.056 5.374 1.00 39.44 83 SER A O 1
ATOM 631 N N . ASN A 1 84 ? 8.599 -13.518 6.536 1.00 36.75 84 ASN A N 1
ATOM 632 C CA . ASN A 1 84 ? 7.629 -14.342 7.234 1.00 36.75 84 ASN A CA 1
ATOM 633 C C . ASN A 1 84 ? 6.730 -13.498 8.160 1.00 36.75 84 ASN A C 1
ATOM 635 O O . ASN A 1 84 ? 6.743 -13.664 9.375 1.00 36.75 84 ASN A O 1
ATOM 639 N N . ARG A 1 85 ? 6.011 -12.519 7.606 1.00 42.75 85 ARG A N 1
ATOM 640 C CA . ARG A 1 85 ? 5.027 -11.705 8.298 1.00 42.75 85 ARG A CA 1
ATOM 641 C C . ARG A 1 85 ? 3.742 -12.528 8.268 1.00 42.75 85 ARG A C 1
ATOM 643 O O . ARG A 1 85 ? 3.212 -12.758 7.178 1.00 42.75 85 ARG A O 1
ATOM 650 N N . PRO A 1 86 ? 3.260 -13.027 9.413 1.00 32.38 86 PRO A N 1
ATOM 651 C CA . PRO A 1 86 ? 2.016 -13.769 9.462 1.00 32.38 86 PRO A CA 1
ATOM 652 C C . PRO A 1 86 ? 0.881 -12.759 9.290 1.00 32.38 86 PRO A C 1
ATOM 654 O O . PRO A 1 86 ? 0.340 -12.239 10.258 1.00 32.38 86 PRO A O 1
ATOM 657 N N . TRP A 1 87 ? 0.539 -12.426 8.047 1.00 41.66 87 TRP A N 1
ATOM 658 C CA . TRP A 1 87 ? -0.658 -11.642 7.755 1.00 41.66 87 TRP A CA 1
ATOM 659 C C . TRP A 1 87 ? -1.858 -12.587 7.786 1.00 41.66 87 TRP A C 1
ATOM 661 O O . TRP A 1 87 ? -2.421 -12.947 6.754 1.00 41.66 87 TRP A O 1
ATOM 671 N N . SER A 1 88 ? -2.238 -13.027 8.987 1.00 30.77 88 SER A N 1
ATOM 672 C CA . SER A 1 88 ? -3.581 -13.550 9.210 1.00 30.77 88 SER A CA 1
ATOM 673 C C . SER A 1 88 ? -4.539 -12.360 9.179 1.00 30.77 88 SER A C 1
ATOM 675 O O . SER A 1 88 ? -4.666 -11.629 10.160 1.00 30.77 88 SER A O 1
ATOM 677 N N . CYS A 1 89 ? -5.188 -12.137 8.037 1.00 29.34 89 CYS A N 1
ATOM 678 C CA . CYS A 1 89 ? -6.445 -11.398 8.032 1.00 29.34 89 CYS A CA 1
ATOM 679 C C . CYS A 1 89 ? -7.441 -12.220 8.862 1.00 29.34 89 CYS A C 1
ATOM 681 O O . CYS A 1 89 ? -7.761 -13.347 8.480 1.00 29.34 89 CYS A O 1
ATOM 683 N N . ALA A 1 90 ? -7.848 -11.692 10.016 1.00 30.77 90 ALA A N 1
ATOM 684 C CA . ALA A 1 90 ? -9.050 -12.146 10.709 1.00 30.77 90 ALA A CA 1
ATOM 685 C C . ALA A 1 90 ? -10.307 -11.665 9.967 1.00 30.77 90 ALA A C 1
ATOM 687 O O . ALA A 1 90 ? -10.235 -10.595 9.317 1.00 30.77 90 ALA A O 1
#

InterPro domains:
  IPR029045 ClpP/crotonase-like domain superfamily [SSF52096] (12-73)